Protein AF-A0A1E3H7G6-F1 (afdb_monomer_lite)

Foldseek 3Di:
DVVQLVVLVVQLVVLVVQLVVLVVVPPVSPVSNVVSVVSNVVSVVSNVVVVVVVVVVVVVVVVVVVVVVVVVVVVVVVVVVVVVVVVVVVVVVVVVVVVVVVVVVVVVVVVVVVVVVVVVVVVVVVVVVVVVVVVVVVVVVVVVVVVVVVVVVVVVVVVVVVVVD

InterPro domains:
  IPR000727 Target SNARE coiled-coil homology domain [PS50192] (61-123)
  IPR004089 Methyl-accepting chemotaxis protein (MCP) signalling domain [PF00015] (2-129)
  IPR004089 Methyl-accepting chemotaxis protein (MCP) signalling domain [PS50111] (1-145)
  IPR004089 Methyl-accepting chemotaxis protein (MCP) signalling domain [SM00283] (1-159)
  IPR004090 Chemotaxis methyl-accepting receptor [PR00260] (3-30)
  IPR004090 Chemotaxis methyl-accepting receptor [PR00260] (32-61)
  IPR004090 Chemotaxis methyl-accepting receptor [PR00260] (80-109)

pLDDT: mean 95.16, std 5.33, range [56.84, 98.62]

Organism: NCBI:txid1439726

Secondary structure (DSSP, 8-state):
-HHHHHHHHHHHHHHHHHHHHHHHTGGGGHHHHHHHHHHHHHHHHHHHHHHHHHHHHHHHHHHHHHHHHHHHHHHHHHHHHHHHHHHHHHHHHHHHHHHHHHHHHHHHHHHHHHHHHHHHHHHHHHHHHHHHHHHHHHHHHHHHHHHHHHHHHHHHHHHHHHHT-

Structure (mmCIF, N/CA/C/O backbone):
data_AF-A0A1E3H7G6-F1
#
_entry.id   AF-A0A1E3H7G6-F1
#
loop_
_atom_site.group_PDB
_atom_site.id
_atom_site.type_symbol
_atom_site.label_atom_id
_atom_site.label_alt_id
_atom_site.label_comp_id
_atom_site.label_asym_id
_atom_site.label_entity_id
_atom_site.label_seq_id
_atom_site.pdbx_PDB_ins_code
_atom_site.Cartn_x
_atom_site.Cartn_y
_atom_site.Cartn_z
_atom_site.occupancy
_atom_site.B_iso_or_equiv
_atom_site.auth_seq_id
_atom_site.auth_comp_id
_atom_site.auth_asym_id
_atom_site.auth_atom_id
_atom_site.pdbx_PDB_model_num
ATOM 1 N N . MET A 1 1 ? 33.567 1.217 -42.437 1.00 74.31 1 MET A N 1
ATOM 2 C CA . MET A 1 1 ? 33.658 2.360 -43.374 1.00 74.31 1 MET A CA 1
ATOM 3 C C . MET A 1 1 ? 35.079 2.678 -43.824 1.00 74.31 1 MET A C 1
ATOM 5 O O . MET A 1 1 ? 35.197 3.268 -44.891 1.00 74.31 1 MET A O 1
ATOM 9 N N . SER A 1 2 ? 36.137 2.253 -43.106 1.00 80.75 2 SER A N 1
ATOM 10 C CA . SER A 1 2 ? 37.520 2.507 -43.558 1.00 80.75 2 SER A CA 1
ATOM 11 C C . SER A 1 2 ? 37.794 1.925 -44.946 1.00 80.75 2 SER A C 1
ATOM 13 O O . SER A 1 2 ? 38.341 2.634 -45.770 1.00 80.75 2 SER A O 1
ATOM 15 N N . LEU A 1 3 ? 37.274 0.732 -45.265 1.00 89.44 3 LEU A N 1
ATOM 16 C CA . LEU A 1 3 ? 37.434 0.118 -46.589 1.00 89.44 3 LEU A CA 1
ATOM 17 C C . LEU A 1 3 ? 36.957 1.016 -47.749 1.00 89.44 3 LEU A C 1
ATOM 19 O O . LEU A 1 3 ? 37.641 1.130 -48.758 1.00 89.44 3 LEU A O 1
ATOM 23 N N . ILE A 1 4 ? 35.800 1.676 -47.619 1.00 89.69 4 ILE A N 1
ATOM 24 C CA . ILE A 1 4 ? 35.270 2.555 -48.679 1.00 89.69 4 ILE A CA 1
ATOM 25 C C . ILE A 1 4 ? 36.108 3.837 -48.772 1.00 89.69 4 ILE A C 1
ATOM 27 O O . ILE A 1 4 ? 36.429 4.282 -49.872 1.00 89.69 4 ILE A O 1
ATOM 31 N N . SER A 1 5 ? 36.523 4.395 -47.629 1.00 88.94 5 SER A N 1
ATOM 32 C CA . SER A 1 5 ? 37.424 5.552 -47.588 1.00 88.94 5 SER A CA 1
ATOM 33 C C . SER A 1 5 ? 38.810 5.234 -48.166 1.00 88.94 5 SER A C 1
ATOM 35 O O . SER A 1 5 ? 39.395 6.070 -48.850 1.00 88.94 5 SER A O 1
ATOM 37 N N . GLU A 1 6 ? 39.330 4.028 -47.927 1.00 91.00 6 GLU A N 1
ATOM 38 C CA . GLU A 1 6 ? 40.589 3.515 -48.476 1.00 91.00 6 GLU A CA 1
ATOM 39 C C . GLU A 1 6 ? 40.486 3.331 -49.994 1.00 91.00 6 GLU A C 1
ATOM 41 O O . GLU A 1 6 ? 41.360 3.798 -50.724 1.00 91.00 6 GLU A O 1
ATOM 46 N N . ILE A 1 7 ? 39.385 2.751 -50.488 1.00 92.81 7 ILE A N 1
ATOM 47 C CA . ILE A 1 7 ? 39.109 2.629 -51.928 1.00 92.81 7 ILE A CA 1
ATOM 48 C C . ILE A 1 7 ? 39.005 4.014 -52.578 1.00 92.81 7 ILE A C 1
ATOM 50 O O . ILE A 1 7 ? 39.588 4.233 -53.641 1.00 92.81 7 ILE A O 1
ATOM 54 N N . ALA A 1 8 ? 38.313 4.969 -51.952 1.00 92.62 8 ALA A N 1
ATOM 55 C CA . ALA A 1 8 ? 38.207 6.338 -52.452 1.00 92.62 8 ALA A CA 1
ATOM 56 C C . ALA A 1 8 ? 39.580 7.035 -52.494 1.00 92.62 8 ALA A C 1
ATOM 58 O O . ALA A 1 8 ? 39.932 7.644 -53.504 1.00 92.62 8 ALA A O 1
ATOM 59 N N . ALA A 1 9 ? 40.403 6.884 -51.452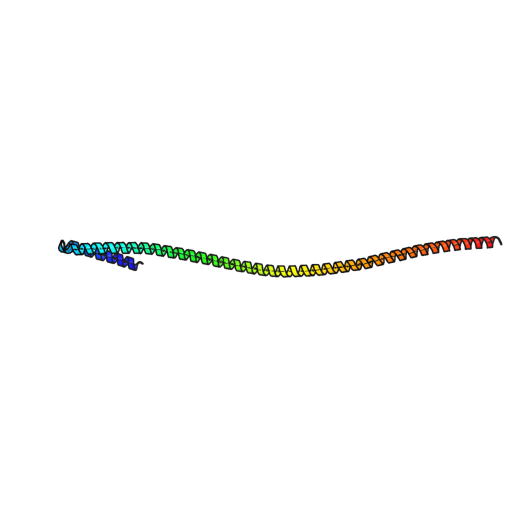 1.00 91.62 9 ALA A N 1
ATOM 60 C CA . ALA A 1 9 ? 41.762 7.422 -51.417 1.00 91.62 9 ALA A CA 1
ATOM 61 C C . ALA A 1 9 ? 42.664 6.798 -52.497 1.00 91.62 9 ALA A C 1
ATOM 63 O O . ALA A 1 9 ? 43.376 7.518 -53.202 1.00 91.62 9 ALA A O 1
ATOM 64 N N . GLN A 1 10 ? 42.596 5.477 -52.678 1.00 95.19 10 GLN A N 1
ATOM 65 C CA . GLN A 1 10 ? 43.347 4.759 -53.707 1.00 95.19 10 GLN A CA 1
ATOM 66 C C . GLN A 1 10 ? 42.896 5.158 -55.119 1.00 95.19 10 GLN A C 1
ATOM 68 O O . GLN A 1 10 ? 43.733 5.386 -55.992 1.00 95.19 10 GLN A O 1
ATOM 73 N N . THR A 1 11 ? 41.588 5.316 -55.333 1.00 94.19 11 THR A N 1
ATOM 74 C CA . THR A 1 11 ? 41.003 5.764 -56.608 1.00 94.19 11 THR A CA 1
ATOM 75 C C . THR A 1 11 ? 41.417 7.200 -56.933 1.00 94.19 11 THR A C 1
ATOM 77 O O . THR A 1 11 ? 41.789 7.493 -58.067 1.00 94.19 11 THR A O 1
ATOM 80 N N . ASN A 1 12 ? 41.447 8.085 -55.933 1.00 91.50 12 ASN A N 1
ATOM 81 C CA . ASN A 1 12 ? 41.942 9.455 -56.072 1.00 91.50 12 ASN A CA 1
ATOM 82 C C . ASN A 1 12 ? 43.438 9.493 -56.445 1.00 91.50 12 ASN A C 1
ATOM 84 O O . ASN A 1 12 ? 43.847 10.293 -57.287 1.00 91.50 12 ASN A O 1
ATOM 88 N N . LEU A 1 13 ? 44.252 8.605 -55.865 1.00 93.62 13 LEU A N 1
ATOM 89 C CA . LEU A 1 13 ? 45.681 8.482 -56.175 1.00 93.62 13 LEU A CA 1
ATOM 90 C C . LEU A 1 13 ? 45.902 7.931 -57.598 1.00 93.62 13 LEU A C 1
ATOM 92 O O . LEU A 1 13 ? 46.699 8.477 -58.360 1.00 93.62 13 LEU A O 1
ATOM 96 N N . LEU A 1 14 ? 45.135 6.914 -58.003 1.00 93.69 14 LEU A N 1
ATOM 97 C CA . LEU A 1 14 ? 45.124 6.389 -59.375 1.00 93.69 14 LEU A CA 1
ATOM 98 C C . LEU A 1 14 ? 44.735 7.468 -60.399 1.00 93.69 14 LEU A C 1
ATOM 100 O O . LEU A 1 14 ? 45.408 7.623 -61.418 1.00 93.69 14 LEU A O 1
ATOM 104 N N . ALA A 1 15 ? 43.697 8.253 -60.107 1.00 93.69 15 ALA A N 1
ATOM 105 C CA . ALA A 1 15 ? 43.244 9.356 -60.951 1.00 93.69 15 ALA A CA 1
ATOM 106 C C . ALA A 1 15 ? 44.276 10.492 -61.049 1.00 93.69 15 ALA A C 1
ATOM 108 O O . ALA A 1 15 ? 44.463 11.087 -62.113 1.00 93.69 15 ALA A O 1
ATOM 109 N N . LEU A 1 16 ? 45.000 10.771 -59.963 1.00 90.81 16 LEU A N 1
ATOM 110 C CA . LEU A 1 16 ? 46.106 11.726 -59.969 1.00 90.81 16 LEU A CA 1
ATOM 111 C C . LEU A 1 16 ? 47.243 11.260 -60.890 1.00 90.81 16 LEU A C 1
ATOM 113 O O . LEU A 1 16 ? 47.694 12.039 -61.728 1.00 90.81 16 LEU A O 1
ATOM 117 N N . ASN A 1 17 ? 47.653 9.993 -60.789 1.00 92.06 17 ASN A N 1
ATOM 118 C CA . ASN A 1 17 ? 48.671 9.415 -61.672 1.00 92.06 17 ASN A CA 1
ATOM 119 C C . ASN A 1 17 ? 48.236 9.464 -63.146 1.00 92.06 17 ASN A C 1
ATOM 121 O O . ASN A 1 17 ? 49.028 9.836 -64.010 1.00 92.06 17 ASN A O 1
ATOM 125 N N . ALA A 1 18 ? 46.963 9.174 -63.433 1.00 91.75 18 ALA A N 1
ATOM 126 C CA . ALA A 1 18 ? 46.404 9.291 -64.780 1.00 91.75 18 ALA A CA 1
ATOM 127 C C . ALA A 1 18 ? 46.395 10.743 -65.296 1.00 91.75 18 ALA A C 1
ATOM 129 O O . ALA A 1 18 ? 46.660 10.978 -66.472 1.00 91.75 18 ALA A O 1
ATOM 130 N N . THR A 1 19 ? 46.149 11.725 -64.422 1.00 90.19 19 THR A N 1
ATOM 131 C CA . THR A 1 19 ? 46.206 13.158 -64.768 1.00 90.19 19 THR A CA 1
ATOM 132 C C . THR A 1 19 ? 47.632 13.589 -65.133 1.00 90.19 19 THR A C 1
ATOM 134 O O . THR A 1 19 ? 47.823 14.336 -66.092 1.00 90.19 19 THR A O 1
ATOM 137 N N . ILE A 1 20 ? 48.638 13.098 -64.398 1.00 88.94 20 ILE A N 1
ATOM 138 C CA . ILE A 1 20 ? 50.061 13.364 -64.670 1.00 88.94 20 ILE A CA 1
ATOM 139 C C . ILE A 1 20 ? 50.458 12.794 -66.036 1.00 88.94 20 ILE A C 1
ATOM 141 O O . ILE A 1 20 ? 51.051 13.502 -66.851 1.00 88.94 20 ILE A O 1
ATOM 145 N N . GLU A 1 21 ? 50.088 11.544 -66.320 1.00 91.44 21 GLU A N 1
ATOM 146 C CA . GLU A 1 21 ? 50.457 10.904 -67.586 1.00 91.44 21 GLU A CA 1
ATOM 147 C C . GLU A 1 21 ? 49.707 11.520 -68.781 1.00 91.44 21 GLU A C 1
ATOM 149 O O . GLU A 1 21 ? 50.281 11.694 -69.857 1.00 91.44 21 GLU A O 1
ATOM 154 N N . ALA A 1 22 ? 48.459 11.960 -68.580 1.00 90.44 22 ALA A N 1
ATOM 155 C CA . ALA A 1 22 ? 47.700 12.703 -69.584 1.00 90.44 22 ALA A CA 1
ATOM 156 C C . ALA A 1 22 ? 48.340 14.064 -69.918 1.00 90.44 22 ALA A C 1
ATOM 158 O O . ALA A 1 22 ? 48.400 14.438 -71.089 1.00 90.44 22 ALA A O 1
ATOM 159 N N . ALA A 1 23 ? 48.874 14.781 -68.920 1.00 88.50 23 ALA A N 1
ATOM 160 C CA . ALA A 1 23 ? 49.620 16.022 -69.143 1.00 88.50 23 ALA A CA 1
ATOM 161 C C . ALA A 1 23 ? 50.927 15.777 -69.918 1.00 88.50 23 ALA A C 1
ATOM 163 O O . ALA A 1 23 ? 51.310 16.577 -70.772 1.00 88.50 23 ALA A O 1
ATOM 164 N N . ARG A 1 24 ? 51.585 14.640 -69.668 1.00 90.00 24 ARG A N 1
ATOM 165 C CA . ARG A 1 24 ? 52.817 14.228 -70.354 1.00 90.00 24 ARG A CA 1
ATOM 166 C C . ARG A 1 24 ? 52.598 13.891 -71.833 1.00 90.00 24 ARG A C 1
ATOM 168 O O . ARG A 1 24 ? 53.486 14.129 -72.646 1.00 90.00 24 ARG A O 1
ATOM 175 N N . ALA A 1 25 ? 51.417 13.382 -72.186 1.00 88.69 25 ALA A N 1
ATOM 176 C CA . ALA A 1 25 ? 51.021 13.076 -73.563 1.00 88.69 25 ALA A CA 1
ATOM 177 C C . ALA A 1 25 ? 50.628 14.315 -74.403 1.00 88.69 25 ALA A C 1
ATOM 179 O O . ALA A 1 25 ? 50.371 14.190 -75.604 1.00 88.69 25 ALA A O 1
ATOM 180 N N . GLY A 1 26 ? 50.578 15.512 -73.803 1.00 84.94 26 GLY A N 1
ATOM 181 C CA . GLY A 1 26 ? 50.269 16.764 -74.498 1.00 84.94 26 GLY A CA 1
ATOM 182 C C . GLY A 1 26 ? 48.864 16.780 -75.114 1.00 84.94 26 GLY A C 1
ATOM 183 O O . GLY A 1 26 ? 47.885 16.387 -74.482 1.00 84.94 26 GLY A O 1
ATOM 184 N N . GLU A 1 27 ? 48.746 17.231 -76.367 1.00 83.69 27 GLU A N 1
ATOM 185 C CA . GLU A 1 27 ? 47.456 17.358 -77.071 1.00 83.69 27 GLU A CA 1
ATOM 186 C C . GLU A 1 27 ? 46.707 16.022 -77.233 1.00 83.69 27 GLU A C 1
ATOM 188 O O . GLU A 1 27 ? 45.477 16.000 -77.189 1.00 83.69 27 GLU A O 1
ATOM 193 N N . LEU A 1 28 ? 47.428 14.898 -77.340 1.00 82.44 28 LEU A N 1
ATOM 194 C CA . LEU A 1 28 ? 46.834 13.559 -77.461 1.00 82.44 28 LEU A CA 1
ATOM 195 C C . LEU A 1 28 ? 46.194 13.070 -76.145 1.00 82.44 28 LEU A C 1
ATOM 197 O O . LEU A 1 28 ? 45.351 12.176 -76.168 1.00 82.44 28 LEU A O 1
ATOM 201 N N . GLY A 1 29 ? 46.566 13.659 -75.001 1.00 86.44 29 GLY A N 1
ATOM 202 C CA . GLY A 1 29 ? 46.104 13.267 -73.665 1.00 86.44 29 GLY A CA 1
ATOM 203 C C . GLY A 1 29 ? 44.869 14.014 -73.152 1.00 86.44 29 GLY A C 1
ATOM 204 O O . GLY A 1 29 ? 44.353 13.664 -72.091 1.00 86.44 29 GLY A O 1
ATOM 205 N N . LYS A 1 30 ? 44.353 15.018 -73.878 1.00 85.19 30 LYS A N 1
ATOM 206 C CA . LYS A 1 30 ? 43.268 15.899 -73.395 1.00 85.19 30 LYS A CA 1
ATOM 207 C C . LYS A 1 30 ? 42.003 15.152 -72.962 1.00 85.19 30 LYS A C 1
ATOM 209 O O . LYS A 1 30 ? 41.447 15.464 -71.914 1.00 85.19 30 LYS A O 1
ATOM 214 N N . GLY A 1 31 ? 41.569 14.146 -73.725 1.00 87.44 31 GLY A N 1
ATOM 215 C CA . GLY A 1 31 ? 40.398 13.332 -73.367 1.00 87.44 31 GLY A CA 1
ATOM 216 C C . GLY A 1 31 ? 40.614 12.507 -72.094 1.00 87.44 31 GLY A C 1
ATOM 217 O O . GLY A 1 31 ? 39.739 12.452 -71.233 1.00 87.44 31 GLY A O 1
ATOM 218 N N . PHE A 1 32 ? 41.811 11.936 -71.928 1.00 89.31 32 PHE A N 1
ATOM 219 C CA . PHE A 1 32 ? 42.196 11.205 -70.717 1.00 89.31 32 PHE A CA 1
ATOM 220 C C . PHE A 1 32 ? 42.307 12.120 -69.493 1.00 89.31 32 PHE A C 1
ATOM 222 O O . PHE A 1 32 ? 41.914 11.717 -68.401 1.00 89.31 32 PHE A O 1
ATOM 229 N N . ALA A 1 33 ? 42.775 13.360 -69.667 1.00 89.75 33 ALA A N 1
ATOM 230 C CA . ALA A 1 33 ? 42.858 14.342 -68.587 1.00 89.75 33 ALA A CA 1
ATOM 231 C C . ALA A 1 33 ? 41.473 14.701 -68.019 1.00 89.75 33 ALA A C 1
ATOM 233 O O . ALA A 1 33 ? 41.323 14.812 -66.802 1.00 89.75 33 ALA A O 1
ATOM 234 N N . VAL A 1 34 ? 40.451 14.832 -68.877 1.00 91.69 34 VAL A N 1
ATOM 235 C CA . VAL A 1 34 ? 39.066 15.096 -68.443 1.00 91.69 34 VAL A CA 1
ATOM 236 C C . VAL A 1 34 ? 38.522 13.926 -67.625 1.00 91.69 34 VAL A C 1
ATOM 238 O O . VAL A 1 34 ? 38.016 14.132 -66.525 1.00 91.69 34 VAL A O 1
ATOM 241 N N . VAL A 1 35 ? 38.688 12.693 -68.114 1.00 93.56 35 VAL A N 1
ATOM 242 C CA . VAL A 1 35 ? 38.229 11.492 -67.397 1.00 93.56 35 VAL A CA 1
ATOM 243 C C . VAL A 1 35 ? 38.959 11.332 -66.062 1.00 93.56 35 VAL A C 1
ATOM 245 O O . VAL A 1 35 ? 38.326 11.062 -65.046 1.00 93.56 35 VAL A O 1
ATOM 248 N N . ALA A 1 36 ? 40.276 11.545 -66.027 1.00 93.19 36 ALA A N 1
ATOM 249 C CA . ALA A 1 36 ? 41.055 11.472 -64.795 1.00 93.19 36 ALA A CA 1
ATOM 250 C C . ALA A 1 36 ? 40.614 12.531 -63.767 1.00 93.19 36 ALA A C 1
ATOM 252 O O . ALA A 1 36 ? 40.490 12.221 -62.583 1.00 93.19 36 ALA A O 1
ATOM 253 N N . SER A 1 37 ? 40.305 13.754 -64.211 1.00 92.44 37 SER A N 1
ATOM 254 C CA . SER A 1 37 ? 39.749 14.799 -63.344 1.00 92.44 37 SER A CA 1
ATOM 255 C C . SER A 1 37 ? 38.375 14.418 -62.782 1.00 92.44 37 SER A C 1
ATOM 257 O O . SER A 1 37 ? 38.121 14.643 -61.599 1.00 92.44 37 SER A O 1
ATOM 259 N N . GLU A 1 38 ? 37.507 13.820 -63.598 1.00 94.69 38 GLU A N 1
ATOM 260 C CA . GLU A 1 38 ? 36.173 13.385 -63.172 1.00 94.69 38 GLU A CA 1
ATOM 261 C C . GLU A 1 38 ? 36.258 12.247 -62.144 1.00 94.69 38 GLU A C 1
ATOM 263 O O . GLU A 1 38 ? 35.650 12.320 -61.078 1.00 94.69 38 GLU A O 1
ATOM 268 N N . VAL A 1 39 ? 37.103 11.236 -62.387 1.00 95.56 39 VAL A N 1
ATOM 269 C CA . VAL A 1 39 ? 37.337 10.138 -61.428 1.00 95.56 39 VAL A CA 1
ATOM 270 C C . VAL A 1 39 ? 37.894 10.674 -60.108 1.00 95.56 39 VAL A C 1
ATOM 272 O O . VAL A 1 39 ? 37.468 10.243 -59.035 1.00 95.56 39 VAL A O 1
ATOM 275 N N . LYS A 1 40 ? 38.810 11.647 -60.163 1.00 92.44 40 LYS A N 1
ATOM 276 C CA . LYS A 1 40 ? 39.349 12.316 -58.973 1.00 92.44 40 LYS A CA 1
ATOM 277 C C . LYS A 1 40 ? 38.249 13.035 -58.182 1.00 92.44 40 LYS A C 1
ATOM 279 O O . LYS A 1 40 ? 38.210 12.941 -56.956 1.00 92.44 40 LYS A O 1
ATOM 284 N N . HIS A 1 41 ? 37.346 13.727 -58.877 1.00 94.38 41 HIS A N 1
ATOM 285 C CA . HIS A 1 41 ? 36.215 14.418 -58.262 1.00 94.38 41 HIS A CA 1
ATOM 286 C C . HIS A 1 41 ? 35.246 13.441 -57.582 1.00 94.38 41 HIS A C 1
ATOM 288 O O . HIS A 1 41 ? 34.937 13.614 -56.402 1.00 94.38 41 HIS A O 1
ATOM 294 N N . LEU A 1 42 ? 34.845 12.372 -58.279 1.00 95.06 42 LEU A N 1
ATOM 295 C CA . LEU A 1 42 ? 33.970 11.327 -57.737 1.00 95.06 42 LEU A CA 1
ATOM 296 C C . LEU A 1 42 ? 34.597 10.624 -56.527 1.00 95.06 42 LEU A C 1
ATOM 298 O O . LEU A 1 42 ? 33.908 10.352 -55.543 1.00 95.06 42 LEU A O 1
ATOM 302 N N . ALA A 1 43 ? 35.905 10.359 -56.561 1.00 94.12 43 ALA A N 1
ATOM 303 C CA . ALA A 1 43 ? 36.622 9.763 -55.439 1.00 94.12 43 ALA A CA 1
ATOM 304 C C . ALA A 1 43 ? 36.605 10.678 -54.200 1.00 94.12 43 ALA A C 1
ATOM 306 O O . ALA A 1 43 ? 36.319 10.216 -53.095 1.00 94.12 43 ALA A O 1
ATOM 307 N N . ALA A 1 44 ? 36.828 11.985 -54.378 1.00 92.69 44 ALA A N 1
ATOM 308 C CA . ALA A 1 44 ? 36.735 12.961 -53.291 1.00 92.69 44 ALA A CA 1
ATOM 309 C C . ALA A 1 44 ? 35.303 13.091 -52.736 1.00 92.69 44 ALA A C 1
ATOM 311 O O . ALA A 1 44 ? 35.115 13.125 -51.518 1.00 92.69 44 ALA A O 1
ATOM 312 N N . GLN A 1 45 ? 34.285 13.105 -53.605 1.00 95.75 45 GLN A N 1
ATOM 313 C CA . GLN A 1 45 ? 32.879 13.095 -53.186 1.00 95.75 45 GLN A CA 1
ATOM 314 C C . GLN A 1 45 ? 32.519 11.819 -52.416 1.00 95.75 45 GLN A C 1
ATOM 316 O O . GLN A 1 45 ? 31.847 11.896 -51.391 1.00 95.75 45 GLN A O 1
ATOM 321 N N . THR A 1 46 ? 33.008 10.659 -52.862 1.00 94.25 46 THR A N 1
ATOM 322 C CA . THR A 1 46 ? 32.781 9.369 -52.193 1.00 94.25 46 THR A CA 1
ATOM 323 C C . THR A 1 46 ? 33.404 9.349 -50.799 1.00 94.25 46 THR A C 1
ATOM 325 O O . THR A 1 46 ? 32.760 8.901 -49.849 1.00 94.25 46 THR A O 1
ATOM 328 N N . ALA A 1 47 ? 34.629 9.868 -50.650 1.00 92.06 47 ALA A N 1
ATOM 329 C CA . ALA A 1 47 ? 35.287 9.983 -49.350 1.00 92.06 47 ALA A CA 1
ATOM 330 C C . ALA A 1 47 ? 34.474 10.869 -48.392 1.00 92.06 47 ALA A C 1
ATOM 332 O O . ALA A 1 47 ? 34.163 10.440 -47.282 1.00 92.06 47 ALA A O 1
ATOM 333 N N . LYS A 1 48 ? 34.043 12.049 -48.858 1.00 93.75 48 LYS A N 1
ATOM 334 C CA . LYS A 1 48 ? 33.221 12.974 -48.068 1.00 93.75 48 LYS A CA 1
ATOM 335 C C . LYS A 1 48 ? 31.880 12.359 -47.657 1.00 93.75 48 LYS A C 1
ATOM 337 O O . LYS A 1 48 ? 31.520 12.398 -46.486 1.00 93.75 48 LYS A O 1
ATOM 342 N N . ALA A 1 49 ? 31.158 11.748 -48.596 1.00 94.44 49 ALA A N 1
ATOM 343 C CA . ALA A 1 49 ? 29.890 11.086 -48.299 1.00 94.44 49 ALA A CA 1
ATOM 344 C C . ALA A 1 49 ? 30.077 9.939 -47.289 1.00 94.44 49 ALA A C 1
ATOM 346 O O . ALA A 1 49 ? 29.258 9.756 -46.395 1.00 94.44 49 ALA A O 1
ATOM 347 N N . THR A 1 50 ? 31.178 9.187 -47.386 1.00 94.50 50 THR A N 1
ATOM 348 C CA . THR A 1 50 ? 31.492 8.114 -46.429 1.00 94.50 50 THR A CA 1
ATOM 349 C C . THR A 1 50 ? 31.743 8.661 -45.023 1.00 94.50 50 THR A C 1
ATOM 351 O O . THR A 1 50 ? 31.301 8.049 -44.053 1.00 94.50 50 THR A O 1
ATOM 354 N N . GLU A 1 51 ? 32.413 9.809 -44.899 1.00 93.25 51 GLU A N 1
ATOM 355 C CA . GLU A 1 51 ? 32.636 10.492 -43.619 1.00 93.25 51 GLU A CA 1
ATOM 356 C C . GLU A 1 51 ? 31.321 10.994 -43.000 1.00 93.25 51 GLU A C 1
ATOM 358 O O . GLU A 1 51 ? 31.061 10.753 -41.821 1.00 93.25 51 GLU A O 1
ATOM 363 N N . GLU A 1 52 ? 30.446 11.606 -43.801 1.00 95.50 52 GLU A N 1
ATOM 364 C CA . GLU A 1 52 ? 29.119 12.054 -43.355 1.00 95.50 52 GLU A CA 1
ATOM 365 C C . GLU A 1 52 ? 28.252 10.876 -42.873 1.00 95.50 52 GLU A C 1
ATOM 367 O O . GLU A 1 52 ? 27.642 10.945 -41.803 1.00 95.50 52 GLU A O 1
ATOM 372 N N . ILE A 1 53 ? 28.243 9.751 -43.604 1.00 95.69 53 ILE A N 1
ATOM 373 C CA . ILE A 1 53 ? 27.523 8.540 -43.177 1.00 95.69 53 ILE A CA 1
ATOM 374 C C . ILE A 1 53 ? 28.159 7.962 -41.901 1.00 95.69 53 ILE A C 1
ATOM 376 O O . ILE A 1 53 ? 27.429 7.501 -41.023 1.00 95.69 53 ILE A O 1
ATOM 380 N N . ALA A 1 54 ? 29.488 8.007 -41.748 1.00 94.75 54 ALA A N 1
ATOM 381 C CA . ALA A 1 54 ? 30.160 7.557 -40.525 1.00 94.75 54 ALA A CA 1
ATOM 382 C C . ALA A 1 54 ? 29.710 8.353 -39.303 1.00 94.75 54 ALA A C 1
ATOM 384 O O . ALA A 1 54 ? 29.362 7.760 -38.279 1.00 94.75 54 ALA A O 1
ATOM 385 N N . ALA A 1 55 ? 29.655 9.679 -39.432 1.00 95.25 55 ALA A N 1
ATOM 386 C CA . ALA A 1 55 ? 29.156 10.559 -38.385 1.00 95.25 55 ALA A CA 1
ATOM 387 C C . ALA A 1 55 ? 27.687 10.255 -38.048 1.00 95.25 55 ALA A C 1
ATOM 389 O O . ALA A 1 55 ? 27.334 10.139 -36.873 1.00 95.25 55 ALA A O 1
ATOM 390 N N . GLN A 1 56 ? 26.843 10.043 -39.062 1.00 97.00 56 GLN A N 1
ATOM 391 C CA . GLN A 1 56 ? 25.434 9.710 -38.856 1.00 97.00 56 GLN A CA 1
ATOM 392 C C . GLN A 1 56 ? 25.252 8.358 -38.154 1.00 97.00 56 GLN A C 1
ATOM 394 O O . GLN A 1 56 ? 24.435 8.236 -37.242 1.00 97.00 56 GLN A O 1
ATOM 399 N N . VAL A 1 57 ? 26.022 7.339 -38.544 1.00 96.31 57 VAL A N 1
ATOM 400 C CA . VAL A 1 57 ? 25.985 6.019 -37.900 1.00 96.31 57 VAL A CA 1
ATOM 401 C C . VAL A 1 57 ? 26.455 6.111 -36.452 1.00 96.31 57 VAL A C 1
ATOM 403 O O . VAL A 1 57 ? 25.801 5.540 -35.583 1.00 96.31 57 VAL A O 1
ATOM 406 N N . ALA A 1 58 ? 27.521 6.864 -36.170 1.00 96.56 58 ALA A N 1
ATOM 407 C CA . ALA A 1 58 ? 27.984 7.086 -34.802 1.00 96.56 58 ALA A CA 1
ATOM 408 C C . ALA A 1 58 ? 26.910 7.777 -33.943 1.00 96.56 58 ALA A C 1
ATOM 410 O O . ALA A 1 58 ? 26.654 7.355 -32.817 1.00 96.56 58 ALA A O 1
ATOM 411 N N . ALA A 1 59 ? 26.218 8.783 -34.486 1.00 97.56 59 ALA A N 1
ATOM 412 C CA . ALA A 1 59 ? 25.118 9.451 -33.793 1.00 97.56 59 ALA A CA 1
ATOM 413 C C . ALA A 1 59 ? 23.950 8.494 -33.490 1.00 97.56 59 ALA A C 1
ATOM 415 O O . ALA A 1 59 ? 23.437 8.481 -32.371 1.00 97.56 59 ALA A O 1
ATOM 416 N N . VAL A 1 60 ? 23.560 7.653 -34.454 1.00 97.50 60 VAL A N 1
ATOM 417 C CA . VAL A 1 60 ? 22.508 6.637 -34.261 1.00 97.50 60 VAL A CA 1
ATOM 418 C C . VAL A 1 60 ? 22.924 5.591 -33.225 1.00 97.50 60 VAL A C 1
ATOM 420 O O . VAL A 1 60 ? 22.112 5.210 -32.381 1.00 97.50 60 VAL A O 1
ATOM 423 N N . GLN A 1 61 ? 24.178 5.136 -33.256 1.00 97.81 61 GLN A N 1
ATOM 424 C CA . GLN A 1 61 ? 24.711 4.180 -32.282 1.00 97.81 61 GLN A CA 1
ATOM 425 C C . GLN A 1 61 ? 24.705 4.760 -30.865 1.00 97.81 61 GLN A C 1
ATOM 427 O O . GLN A 1 61 ? 24.235 4.090 -29.946 1.00 97.81 61 GLN A O 1
ATOM 432 N N . ASN A 1 62 ? 25.134 6.013 -30.699 1.00 98.12 62 ASN A N 1
ATOM 433 C CA . ASN A 1 62 ? 25.085 6.704 -29.411 1.00 98.12 62 ASN A CA 1
ATOM 434 C C . ASN A 1 62 ? 23.644 6.834 -28.906 1.00 98.12 62 ASN A C 1
ATOM 436 O O . ASN A 1 62 ? 23.351 6.407 -27.793 1.00 98.12 62 ASN A O 1
ATOM 440 N N . GLY A 1 63 ? 22.717 7.300 -29.750 1.00 98.25 63 GLY A N 1
ATOM 441 C CA . GLY A 1 63 ? 21.304 7.395 -29.372 1.00 98.25 63 GLY A CA 1
ATOM 442 C C . GLY A 1 63 ? 20.692 6.039 -29.001 1.00 98.25 63 GLY A C 1
ATOM 443 O O . GLY A 1 63 ? 19.904 5.944 -28.065 1.00 98.25 63 GLY A O 1
ATOM 444 N N . THR A 1 64 ? 21.097 4.963 -29.680 1.00 98.25 64 THR A N 1
ATOM 445 C CA . THR A 1 64 ? 20.663 3.598 -29.339 1.00 98.25 64 THR A CA 1
ATOM 446 C C . THR A 1 64 ? 21.209 3.159 -27.977 1.00 98.25 64 THR A C 1
ATOM 448 O O . THR A 1 64 ? 20.482 2.544 -27.198 1.00 98.25 64 THR A O 1
ATOM 451 N N . SER A 1 65 ? 22.463 3.498 -27.664 1.00 98.25 65 SER A N 1
ATOM 452 C CA . SER A 1 65 ? 23.072 3.232 -26.356 1.00 98.25 65 SER A CA 1
ATOM 453 C C . SER A 1 65 ? 22.357 3.986 -25.230 1.00 98.25 65 SER A C 1
ATOM 455 O O . SER A 1 65 ? 22.072 3.403 -24.183 1.00 98.25 65 SER A O 1
ATOM 457 N N . ASP A 1 66 ? 22.007 5.253 -25.454 1.00 98.31 66 ASP A N 1
ATOM 458 C CA . ASP A 1 66 ? 21.270 6.065 -24.481 1.00 98.31 66 ASP A CA 1
ATOM 459 C C . ASP A 1 66 ? 19.877 5.481 -24.207 1.00 98.31 66 ASP A C 1
ATOM 461 O O . ASP A 1 66 ? 19.461 5.354 -23.054 1.00 98.31 66 ASP A O 1
ATOM 465 N N . VAL A 1 67 ? 19.178 5.044 -25.260 1.00 98.44 67 VAL A N 1
ATOM 466 C CA . VAL A 1 67 ? 17.878 4.368 -25.143 1.00 98.44 67 VAL A CA 1
ATOM 467 C C . VAL A 1 67 ? 17.998 3.049 -24.376 1.00 98.44 67 VAL A C 1
ATOM 469 O O . VAL A 1 67 ? 17.171 2.773 -23.506 1.00 98.44 67 VAL A O 1
ATOM 472 N N . ALA A 1 68 ? 19.031 2.245 -24.644 1.00 98.50 68 ALA A N 1
ATOM 473 C CA . ALA A 1 68 ? 19.267 1.001 -23.913 1.00 98.50 68 ALA A CA 1
ATOM 474 C C . ALA A 1 68 ? 19.522 1.256 -22.415 1.00 98.50 68 ALA A C 1
ATOM 476 O O . ALA A 1 68 ? 18.970 0.555 -21.565 1.00 98.50 68 ALA A O 1
ATOM 477 N N . SER A 1 69 ? 20.292 2.298 -22.088 1.00 98.44 69 SER A N 1
ATOM 478 C CA . SER A 1 69 ? 20.525 2.730 -20.705 1.00 98.44 69 SER A CA 1
ATOM 479 C C . SER A 1 69 ? 19.225 3.171 -20.020 1.00 98.44 69 SER A C 1
ATOM 481 O O . SER A 1 69 ? 18.912 2.718 -18.917 1.00 98.44 69 SER A O 1
ATOM 483 N N . ALA A 1 70 ? 18.406 3.977 -20.705 1.00 98.50 70 ALA A N 1
ATOM 484 C CA . ALA A 1 70 ? 17.102 4.402 -20.201 1.00 98.50 70 ALA A CA 1
ATOM 485 C C . ALA A 1 70 ? 16.164 3.215 -19.922 1.00 98.50 70 ALA A C 1
ATOM 487 O O . ALA A 1 70 ? 15.534 3.167 -18.866 1.00 98.50 70 ALA A O 1
ATOM 488 N N . ILE A 1 71 ? 16.114 2.222 -20.817 1.00 98.38 71 ILE A N 1
ATOM 489 C CA . ILE A 1 71 ? 15.333 0.991 -20.609 1.00 98.38 71 ILE A CA 1
ATOM 490 C C . ILE A 1 71 ? 15.845 0.202 -19.398 1.00 98.38 71 ILE A C 1
ATOM 492 O O . ILE A 1 71 ? 15.039 -0.319 -18.623 1.00 98.38 71 ILE A O 1
ATOM 496 N N . SER A 1 72 ? 17.165 0.126 -19.200 1.00 98.44 72 SER A N 1
ATOM 497 C CA . SER A 1 72 ? 17.734 -0.544 -18.027 1.00 98.44 72 SER A CA 1
ATOM 498 C C . SER A 1 72 ? 17.307 0.140 -16.730 1.00 98.44 72 SER A C 1
ATOM 500 O O . SER A 1 72 ? 16.910 -0.548 -15.794 1.00 98.44 72 SER A O 1
ATOM 502 N N . MET A 1 73 ? 17.335 1.476 -16.676 1.00 98.50 73 MET A N 1
ATOM 503 C CA . MET A 1 73 ? 16.878 2.225 -15.500 1.00 98.50 73 MET A CA 1
ATOM 504 C C . MET A 1 73 ? 15.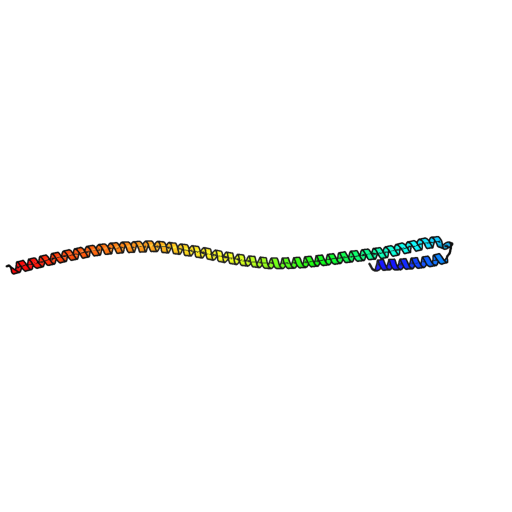387 2.002 -15.228 1.00 98.50 73 MET A C 1
ATOM 506 O O . MET A 1 73 ? 15.012 1.727 -14.092 1.00 98.50 73 MET A O 1
ATOM 510 N N . ILE A 1 74 ? 14.547 2.044 -16.270 1.00 98.38 74 ILE A N 1
ATOM 511 C CA . ILE A 1 74 ? 13.109 1.749 -16.154 1.00 98.38 74 ILE A CA 1
ATOM 512 C C . ILE A 1 74 ? 12.888 0.338 -15.595 1.00 98.38 74 ILE A C 1
ATOM 514 O O . ILE A 1 74 ? 12.042 0.146 -14.726 1.00 98.38 74 ILE A O 1
ATOM 518 N N . SER A 1 75 ? 13.664 -0.644 -16.059 1.00 98.50 75 SER A N 1
ATOM 519 C CA . SER A 1 75 ? 13.558 -2.031 -15.595 1.00 98.50 75 SER A CA 1
ATOM 520 C C . SER A 1 75 ? 13.902 -2.166 -14.111 1.00 98.50 75 SER A C 1
ATOM 522 O O . SER A 1 75 ? 13.189 -2.860 -13.389 1.00 98.50 75 SER A O 1
ATOM 524 N N . THR A 1 76 ? 14.936 -1.461 -13.639 1.00 98.50 76 THR A N 1
ATOM 525 C CA . THR A 1 76 ? 15.268 -1.394 -12.208 1.00 98.50 76 THR A CA 1
ATOM 526 C C . THR A 1 76 ? 14.120 -0.793 -11.405 1.00 98.50 76 THR A C 1
ATOM 528 O O . THR A 1 76 ? 13.661 -1.411 -10.452 1.00 98.50 76 THR A O 1
ATOM 531 N N . THR A 1 77 ? 13.577 0.351 -11.834 1.00 98.44 77 THR A N 1
ATOM 532 C CA . THR A 1 77 ? 12.447 0.994 -11.146 1.00 98.44 77 THR A CA 1
ATOM 533 C C . THR A 1 77 ? 11.208 0.097 -11.093 1.00 98.44 77 THR A C 1
ATOM 535 O O . THR A 1 77 ? 10.511 0.067 -10.084 1.00 98.44 77 THR A O 1
ATOM 538 N N . ILE A 1 78 ? 10.925 -0.669 -12.151 1.00 98.38 78 ILE A N 1
ATOM 539 C CA . ILE A 1 78 ? 9.838 -1.661 -12.143 1.00 98.38 78 ILE A CA 1
ATOM 540 C C . ILE A 1 78 ? 10.118 -2.774 -11.121 1.00 98.38 78 ILE A C 1
ATOM 542 O O . ILE A 1 78 ? 9.193 -3.229 -10.448 1.00 98.38 78 ILE A O 1
ATOM 546 N N . GLY A 1 79 ? 11.377 -3.199 -10.981 1.00 98.50 79 GLY A N 1
ATOM 547 C CA . GLY A 1 79 ? 11.811 -4.120 -9.929 1.00 98.50 79 GLY A CA 1
ATOM 548 C C . GLY A 1 79 ? 11.495 -3.587 -8.531 1.00 98.50 79 GLY A C 1
ATOM 549 O O . GLY A 1 79 ? 10.808 -4.264 -7.767 1.00 98.50 79 GLY A O 1
ATOM 550 N N . ASP A 1 80 ? 11.892 -2.346 -8.248 1.00 98.44 80 ASP A N 1
ATOM 551 C CA . ASP A 1 80 ? 11.640 -1.688 -6.960 1.00 98.44 80 ASP A CA 1
ATOM 552 C C . ASP A 1 80 ? 10.131 -1.570 -6.671 1.00 98.44 80 ASP A C 1
ATOM 554 O O . ASP A 1 80 ? 9.666 -1.847 -5.564 1.00 98.44 80 ASP A O 1
ATOM 558 N N . ILE A 1 81 ? 9.328 -1.219 -7.686 1.00 98.38 81 ILE A N 1
ATOM 559 C CA . ILE A 1 81 ? 7.861 -1.149 -7.569 1.00 98.38 81 ILE A CA 1
ATOM 560 C C . ILE A 1 81 ? 7.267 -2.512 -7.196 1.00 98.38 81 ILE A C 1
ATOM 562 O O . ILE A 1 81 ? 6.337 -2.567 -6.386 1.00 98.38 81 ILE A O 1
ATOM 566 N N . ASN A 1 82 ? 7.778 -3.609 -7.761 1.00 97.81 82 ASN A N 1
ATOM 567 C CA . ASN A 1 82 ? 7.301 -4.953 -7.433 1.00 97.81 82 ASN A CA 1
ATOM 568 C C . ASN A 1 82 ? 7.617 -5.332 -5.980 1.00 97.81 82 ASN A C 1
ATOM 570 O O . ASN A 1 82 ? 6.750 -5.874 -5.294 1.00 97.81 82 ASN A O 1
ATOM 574 N N . GLU A 1 83 ? 8.815 -5.011 -5.488 1.00 98.25 83 GLU A N 1
ATOM 575 C CA . GLU A 1 83 ? 9.206 -5.275 -4.097 1.00 98.25 83 GLU A CA 1
ATOM 576 C C . GLU A 1 83 ? 8.344 -4.481 -3.102 1.00 98.25 83 GLU A C 1
ATOM 578 O O . GLU A 1 83 ? 7.814 -5.034 -2.130 1.00 98.25 83 GLU A O 1
ATOM 583 N N . ILE A 1 84 ? 8.117 -3.196 -3.391 1.00 98.12 84 ILE A N 1
ATOM 584 C CA . ILE A 1 84 ? 7.234 -2.337 -2.595 1.00 98.12 84 ILE A CA 1
ATOM 585 C C . ILE A 1 84 ? 5.804 -2.886 -2.609 1.00 98.12 84 ILE A C 1
ATOM 587 O O . ILE A 1 84 ? 5.175 -2.999 -1.558 1.00 98.12 84 ILE A O 1
ATOM 591 N N . SER A 1 85 ? 5.291 -3.270 -3.779 1.00 98.25 85 SER A N 1
ATOM 592 C CA . SER A 1 85 ? 3.931 -3.806 -3.919 1.00 98.25 85 SER A CA 1
ATOM 593 C C . SER A 1 85 ? 3.751 -5.114 -3.147 1.00 98.25 85 SER A C 1
ATOM 595 O O . SER A 1 85 ? 2.728 -5.296 -2.489 1.00 98.25 85 SER A O 1
ATOM 597 N N . SER A 1 86 ? 4.757 -5.995 -3.162 1.00 98.31 86 SER A N 1
ATOM 598 C CA . SER A 1 86 ? 4.757 -7.215 -2.350 1.00 98.31 86 SER A CA 1
ATOM 599 C C . SER A 1 86 ? 4.733 -6.901 -0.854 1.00 98.31 86 SER A C 1
ATOM 601 O O . SER A 1 86 ? 4.008 -7.550 -0.106 1.00 98.31 86 SER A O 1
ATOM 603 N N . SER A 1 87 ? 5.491 -5.897 -0.412 1.00 98.38 87 SER A N 1
ATOM 604 C CA . SER A 1 87 ? 5.513 -5.481 0.996 1.00 98.38 87 SER A CA 1
ATOM 605 C C . SER A 1 87 ? 4.170 -4.888 1.436 1.00 98.38 87 SER A C 1
ATOM 607 O O . SER A 1 87 ? 3.685 -5.190 2.525 1.00 98.38 87 SER A O 1
ATOM 609 N N . ILE A 1 88 ? 3.534 -4.088 0.571 1.00 98.19 88 ILE A N 1
ATOM 610 C CA . ILE A 1 88 ? 2.188 -3.546 0.804 1.00 98.19 88 ILE A CA 1
ATOM 611 C C . ILE A 1 88 ? 1.163 -4.679 0.903 1.00 98.19 88 ILE A C 1
ATOM 613 O O . ILE A 1 88 ? 0.323 -4.647 1.797 1.00 98.19 88 ILE A O 1
ATOM 617 N N . ALA A 1 89 ? 1.232 -5.684 0.026 1.00 98.31 89 ALA A N 1
ATOM 618 C CA . ALA A 1 89 ? 0.320 -6.825 0.066 1.00 98.31 89 ALA A CA 1
ATOM 619 C C . ALA A 1 89 ? 0.397 -7.564 1.413 1.00 98.31 89 ALA A C 1
ATOM 621 O O . ALA A 1 89 ? -0.635 -7.760 2.054 1.00 98.31 89 ALA A O 1
ATOM 622 N N . SER A 1 90 ? 1.608 -7.864 1.893 1.00 98.19 90 SER A N 1
ATOM 623 C CA . SER A 1 90 ? 1.811 -8.482 3.210 1.00 98.19 90 SER A CA 1
ATOM 624 C C . SER A 1 90 ? 1.264 -7.618 4.353 1.00 98.19 90 SER A C 1
ATOM 626 O O . SER A 1 90 ? 0.586 -8.125 5.245 1.00 98.19 90 SER A O 1
ATOM 628 N N . ALA A 1 91 ? 1.501 -6.302 4.318 1.00 98.44 91 ALA A N 1
ATOM 629 C CA . ALA A 1 91 ? 0.978 -5.383 5.331 1.00 98.44 91 ALA A CA 1
ATOM 630 C C . ALA A 1 91 ? -0.562 -5.326 5.332 1.00 98.44 91 ALA A C 1
ATOM 632 O O . ALA A 1 91 ? -1.189 -5.251 6.389 1.00 98.44 91 ALA A O 1
ATOM 633 N N . VAL A 1 92 ? -1.189 -5.398 4.154 1.00 98.56 92 VAL A N 1
ATOM 634 C CA . VAL A 1 92 ? -2.652 -5.454 4.017 1.00 98.56 92 VAL A CA 1
ATOM 635 C C . VAL A 1 92 ? -3.213 -6.768 4.572 1.00 98.56 92 VAL A C 1
ATOM 637 O O . VAL A 1 92 ? -4.264 -6.754 5.215 1.00 98.56 92 VAL A O 1
ATOM 640 N N . GLU A 1 93 ? -2.531 -7.898 4.374 1.00 98.12 93 GLU A N 1
ATOM 641 C CA . GLU A 1 93 ? -2.921 -9.180 4.979 1.00 98.12 93 GLU A CA 1
ATOM 642 C C . GLU A 1 93 ? -2.879 -9.125 6.514 1.00 98.12 93 GLU A C 1
ATOM 644 O O . GLU A 1 93 ? -3.847 -9.522 7.169 1.00 98.12 93 GLU A O 1
ATOM 649 N N . GLU A 1 94 ? -1.816 -8.558 7.093 1.00 98.44 94 GLU A N 1
ATOM 650 C CA . GLU A 1 94 ? -1.694 -8.359 8.543 1.00 98.44 94 GLU A CA 1
ATOM 651 C C . GLU A 1 94 ? -2.792 -7.426 9.082 1.00 98.44 94 GLU A C 1
ATOM 653 O O . GLU A 1 94 ? -3.454 -7.733 10.077 1.00 98.44 94 GLU A O 1
ATOM 658 N N . GLN A 1 95 ? -3.069 -6.324 8.379 1.00 98.00 95 GLN A N 1
ATOM 659 C CA . GLN A 1 95 ? -4.135 -5.393 8.747 1.00 98.00 95 GLN A CA 1
ATOM 660 C C . GLN A 1 95 ? -5.523 -6.055 8.714 1.00 98.00 95 GLN A C 1
ATOM 662 O O . GLN A 1 95 ? -6.358 -5.791 9.587 1.00 98.00 95 GLN A O 1
ATOM 667 N N . ASN A 1 96 ? -5.785 -6.927 7.736 1.00 98.19 96 ASN A N 1
ATOM 668 C CA . ASN A 1 96 ? -7.036 -7.681 7.657 1.00 98.19 96 ASN A CA 1
ATOM 669 C C . ASN A 1 96 ? -7.183 -8.649 8.838 1.00 98.19 96 ASN A C 1
ATOM 671 O O . ASN A 1 96 ? -8.262 -8.725 9.434 1.00 98.19 96 ASN A O 1
ATOM 675 N N . ALA A 1 97 ? -6.105 -9.343 9.218 1.00 98.06 97 ALA A N 1
ATOM 676 C CA . ALA A 1 97 ? -6.101 -10.220 10.386 1.00 98.06 97 ALA A CA 1
ATOM 677 C C . ALA A 1 97 ? -6.395 -9.440 11.679 1.00 98.06 97 ALA A C 1
ATOM 679 O O . ALA A 1 97 ? -7.309 -9.810 12.423 1.00 98.06 97 ALA A O 1
ATOM 680 N N . ALA A 1 98 ? -5.706 -8.313 11.889 1.00 98.44 98 ALA A N 1
ATOM 681 C CA . ALA A 1 98 ? -5.905 -7.444 13.047 1.00 98.44 98 ALA A CA 1
ATOM 682 C C . ALA A 1 98 ? -7.330 -6.866 13.102 1.00 98.44 98 ALA A C 1
ATOM 684 O O . ALA A 1 98 ? -7.965 -6.849 14.156 1.00 98.44 98 ALA A O 1
ATOM 685 N N . THR A 1 99 ? -7.884 -6.451 11.960 1.00 98.19 99 THR A N 1
ATOM 686 C CA . THR A 1 99 ? -9.272 -5.965 11.877 1.00 98.19 99 THR A CA 1
ATOM 687 C C . THR A 1 99 ? -10.267 -7.069 12.245 1.00 98.19 99 THR A C 1
ATOM 689 O O . THR A 1 99 ? -11.241 -6.817 12.958 1.00 98.19 99 THR A O 1
ATOM 692 N N . GLY A 1 100 ? -10.003 -8.309 11.821 1.00 98.44 100 GLY A N 1
ATOM 693 C CA . GLY A 1 100 ? -10.792 -9.475 12.213 1.00 98.44 100 GLY A CA 1
ATOM 694 C C . GLY A 1 100 ? -10.733 -9.770 13.715 1.00 98.44 100 GLY A C 1
ATOM 695 O O . GLY A 1 100 ? -11.751 -10.126 14.306 1.00 98.44 100 GLY A O 1
ATOM 696 N N . GLU A 1 101 ? -9.573 -9.602 14.353 1.00 98.56 101 GLU A N 1
ATOM 697 C CA . GLU A 1 101 ? -9.431 -9.710 15.813 1.00 98.56 101 GLU A CA 1
ATOM 698 C C . GLU A 1 101 ? -10.187 -8.611 16.557 1.00 98.56 101 GLU A C 1
ATOM 700 O O . GLU A 1 101 ? -10.913 -8.904 17.506 1.00 98.56 101 GLU A O 1
ATOM 705 N N . ILE A 1 102 ? -10.088 -7.363 16.095 1.00 98.25 102 ILE A N 1
ATOM 706 C CA . ILE A 1 102 ? -10.832 -6.238 16.671 1.00 98.25 102 ILE A CA 1
ATOM 707 C C . ILE A 1 102 ? -12.337 -6.511 16.610 1.00 98.25 102 ILE A C 1
ATOM 709 O O . ILE A 1 102 ? -13.024 -6.348 17.616 1.00 98.25 102 ILE A O 1
ATOM 713 N N . ALA A 1 103 ? -12.851 -6.969 15.464 1.00 98.50 103 ALA A N 1
ATOM 714 C CA . ALA A 1 103 ? -14.269 -7.285 15.312 1.00 98.50 103 ALA A CA 1
ATOM 715 C C . ALA A 1 103 ? -14.731 -8.365 16.307 1.00 98.50 103 ALA A C 1
ATOM 717 O O . ALA A 1 103 ? -15.757 -8.187 16.964 1.00 98.50 103 ALA A O 1
ATOM 718 N N . ARG A 1 104 ? -13.942 -9.437 16.481 1.00 98.50 104 ARG A N 1
ATOM 719 C CA . ARG A 1 104 ? -14.227 -10.488 17.475 1.00 98.50 104 ARG A CA 1
ATOM 720 C C . ARG A 1 104 ? -14.242 -9.942 18.903 1.00 98.50 104 ARG A C 1
ATOM 722 O O . ARG A 1 104 ? -15.185 -10.210 19.642 1.00 98.50 104 ARG A O 1
ATOM 729 N N . ASN A 1 105 ? -13.248 -9.136 19.270 1.00 98.50 105 ASN A N 1
ATOM 730 C CA . ASN A 1 105 ? -13.157 -8.542 20.606 1.00 98.50 105 ASN A CA 1
ATOM 731 C C . ASN A 1 105 ? -14.329 -7.592 20.896 1.00 98.50 105 ASN A C 1
ATOM 733 O O . ASN A 1 105 ? -14.844 -7.559 22.013 1.00 98.50 105 ASN A O 1
ATOM 737 N N . VAL A 1 106 ? -14.777 -6.828 19.895 1.00 98.56 106 VAL A N 1
ATOM 738 C CA . VAL A 1 106 ? -15.947 -5.946 20.017 1.00 98.56 106 VAL A CA 1
ATOM 739 C C . VAL A 1 106 ? -17.228 -6.756 20.230 1.00 98.56 106 VAL A C 1
ATOM 741 O O . VAL A 1 106 ? -18.050 -6.383 21.069 1.00 98.56 106 VAL A O 1
ATOM 744 N N . GLU A 1 107 ? -17.399 -7.871 19.518 1.00 98.44 107 GLU A N 1
ATOM 745 C CA . GLU A 1 107 ? -18.557 -8.752 19.692 1.00 98.44 107 GLU A CA 1
ATOM 746 C C . GLU A 1 107 ? -18.571 -9.408 21.082 1.00 98.44 107 GLU A C 1
ATOM 748 O O . GLU A 1 107 ? -19.607 -9.424 21.753 1.00 98.44 107 GLU A O 1
ATOM 753 N N . GLU A 1 108 ? -17.418 -9.877 21.563 1.00 98.50 108 GLU A N 1
ATOM 754 C CA . GLU A 1 108 ? -17.273 -10.428 22.914 1.00 98.50 108 GLU A CA 1
ATOM 755 C C . GLU A 1 108 ? -17.570 -9.378 23.994 1.00 98.50 108 GLU A C 1
ATOM 757 O O . GLU A 1 108 ? -18.376 -9.626 24.894 1.00 98.50 108 GLU A O 1
ATOM 762 N N . ALA A 1 109 ? -17.007 -8.173 23.870 1.00 98.44 109 ALA A N 1
ATOM 763 C CA . ALA A 1 109 ? -17.268 -7.073 24.795 1.00 98.44 109 ALA A CA 1
ATOM 764 C C . ALA A 1 109 ? -18.750 -6.658 24.802 1.00 98.44 109 ALA A C 1
ATOM 766 O O . ALA A 1 109 ? -19.319 -6.379 25.863 1.00 98.44 109 ALA A O 1
ATOM 767 N N . SER A 1 110 ? -19.401 -6.648 23.634 1.00 98.62 110 SER A N 1
ATOM 768 C CA . SER A 1 110 ? -20.832 -6.360 23.509 1.00 98.62 110 SER A CA 1
ATOM 769 C C . SER A 1 110 ? -21.680 -7.413 24.229 1.00 98.62 110 SER A C 1
ATOM 771 O O . SER A 1 110 ? -22.549 -7.062 25.032 1.00 98.62 110 SER A O 1
ATOM 773 N N . ARG A 1 111 ? -21.375 -8.703 24.025 1.00 98.44 111 ARG A N 1
ATOM 774 C CA . ARG A 1 111 ? -22.032 -9.813 24.732 1.00 98.44 111 ARG A CA 1
ATOM 775 C C . ARG A 1 111 ? -21.831 -9.725 26.243 1.00 98.44 111 ARG A C 1
ATOM 777 O O . ARG A 1 111 ? -22.808 -9.831 26.981 1.00 98.44 111 ARG A O 1
ATOM 784 N N . GLY A 1 112 ? -20.605 -9.465 26.697 1.00 98.62 112 GLY A N 1
ATOM 785 C CA . GLY A 1 112 ? -20.308 -9.275 28.118 1.00 98.62 112 GLY A CA 1
ATOM 786 C C . GLY A 1 112 ? -21.076 -8.095 28.721 1.00 98.62 112 GLY A C 1
ATOM 787 O O . GLY A 1 112 ? -21.634 -8.203 29.810 1.00 98.62 112 GLY A O 1
ATOM 788 N N . THR A 1 113 ? -21.201 -6.986 27.986 1.00 98.44 113 THR A N 1
ATOM 789 C CA . THR A 1 113 ? -21.990 -5.822 28.426 1.00 98.44 113 THR A CA 1
ATOM 790 C C . THR A 1 113 ? -23.481 -6.160 28.559 1.00 98.44 113 THR A C 1
ATOM 792 O O . THR A 1 113 ? -24.123 -5.741 29.525 1.00 98.44 113 THR A O 1
ATOM 795 N N . ALA A 1 114 ? -24.038 -6.947 27.633 1.00 98.31 114 ALA A N 1
ATOM 796 C CA . ALA A 1 114 ? -25.427 -7.404 27.705 1.00 98.31 114 ALA A CA 1
ATOM 797 C C . ALA A 1 114 ? -2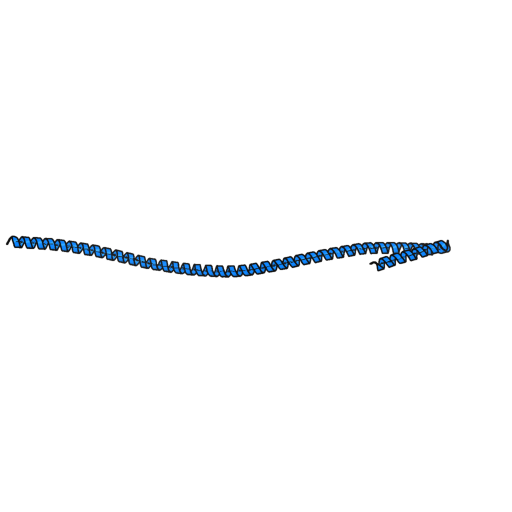5.672 -8.333 28.908 1.00 98.31 114 ALA A C 1
ATOM 799 O O . ALA A 1 114 ? -26.682 -8.197 29.602 1.00 98.31 114 ALA A O 1
ATOM 800 N N . GLU A 1 115 ? -24.731 -9.232 29.200 1.00 98.50 115 GLU A N 1
ATOM 801 C CA . GLU A 1 115 ? -24.789 -10.105 30.375 1.00 98.50 115 GLU A CA 1
ATOM 802 C C . GLU A 1 115 ? -24.743 -9.299 31.680 1.00 98.50 115 GLU A C 1
ATOM 804 O O . GLU A 1 115 ? -25.593 -9.480 32.555 1.00 98.50 115 GLU A O 1
ATOM 809 N N . VAL A 1 116 ? -23.818 -8.339 31.786 1.00 98.56 116 VA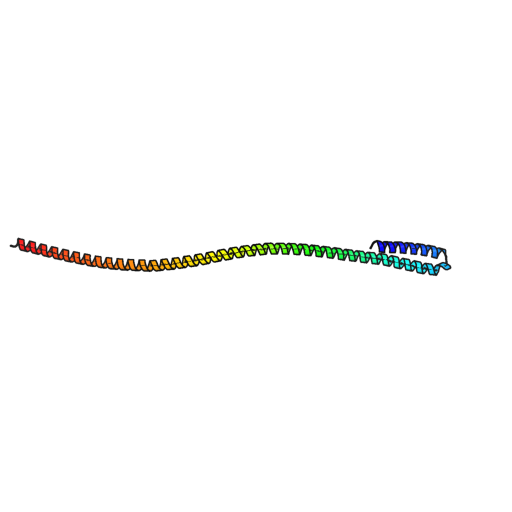L A N 1
ATOM 810 C CA . VAL A 1 116 ? -23.739 -7.422 32.934 1.00 98.56 116 VAL A CA 1
ATOM 811 C C . VAL A 1 116 ? -25.050 -6.655 33.110 1.00 98.56 116 VAL A C 1
ATOM 813 O O . VAL A 1 116 ? -25.562 -6.576 34.226 1.00 98.56 116 VAL A O 1
ATOM 816 N N . SER A 1 117 ? -25.638 -6.140 32.027 1.00 98.19 117 SER A N 1
ATOM 817 C CA . SER A 1 117 ? -26.928 -5.443 32.080 1.00 98.19 117 SER A CA 1
ATOM 818 C C . SER A 1 117 ? -28.047 -6.337 32.631 1.00 98.19 117 SER A C 1
ATOM 820 O O . SER A 1 117 ? -28.787 -5.918 33.524 1.00 98.19 117 SER A O 1
ATOM 822 N N . SER A 1 118 ? -28.124 -7.594 32.180 1.00 98.19 118 SER A N 1
ATOM 823 C CA . SER A 1 118 ? -29.081 -8.580 32.701 1.00 98.19 118 SER A CA 1
ATOM 824 C C . SER A 1 118 ? -28.859 -8.869 34.191 1.00 98.19 118 SER A C 1
ATOM 826 O O . SER A 1 118 ? -29.811 -8.891 34.976 1.00 98.19 118 SER A O 1
ATOM 828 N N . ASN A 1 119 ? -27.604 -9.032 34.611 1.00 98.38 119 ASN A N 1
ATOM 829 C CA . ASN A 1 119 ? -27.261 -9.267 36.013 1.00 98.38 119 ASN A CA 1
ATOM 830 C C . ASN A 1 119 ? -27.676 -8.088 36.905 1.00 98.38 119 ASN A C 1
ATOM 832 O O . ASN A 1 119 ? -28.198 -8.301 38.000 1.00 98.38 119 ASN A O 1
ATOM 836 N N . ILE A 1 120 ? -27.537 -6.849 36.423 1.00 98.25 120 ILE A N 1
ATOM 837 C CA . ILE A 1 120 ? -27.978 -5.649 37.148 1.00 98.25 120 ILE A CA 1
ATOM 838 C C . ILE A 1 120 ? -29.499 -5.609 37.336 1.00 98.25 120 ILE A C 1
ATOM 840 O O . ILE A 1 120 ? -29.960 -5.209 38.405 1.00 98.25 120 ILE A O 1
ATOM 844 N N . VAL A 1 121 ? -30.291 -6.090 36.371 1.00 98.31 121 VAL A N 1
ATOM 845 C CA . VAL A 1 121 ? -31.747 -6.241 36.561 1.00 98.31 121 VAL A CA 1
ATOM 846 C C . VAL A 1 121 ? -32.047 -7.212 37.709 1.00 98.31 121 VAL A C 1
ATOM 848 O O . VAL A 1 121 ? -32.921 -6.941 38.533 1.00 98.31 121 VAL A O 1
ATOM 851 N N . GLY A 1 122 ? -31.306 -8.319 37.801 1.00 98.12 122 GLY A N 1
ATOM 852 C CA . GLY A 1 122 ? -31.418 -9.270 38.910 1.00 98.12 122 GLY A CA 1
ATOM 853 C C . GLY A 1 122 ? -31.067 -8.648 40.264 1.00 98.12 122 GLY A C 1
ATOM 854 O O . GLY A 1 122 ? -31.831 -8.782 41.220 1.00 98.12 122 GLY A O 1
ATOM 855 N N . VAL A 1 123 ? -29.956 -7.909 40.331 1.00 98.50 123 VAL A N 1
ATOM 856 C CA . VAL A 1 123 ? -29.530 -7.184 41.541 1.00 98.50 123 VAL A CA 1
ATOM 857 C C . VAL A 1 123 ? -30.579 -6.155 41.973 1.00 98.50 123 VAL A C 1
ATOM 859 O O . VAL A 1 123 ? -30.903 -6.086 43.157 1.00 98.50 123 VAL A O 1
ATOM 862 N N . SER A 1 124 ? -31.156 -5.401 41.030 1.00 98.38 124 SER A N 1
ATOM 863 C CA . SER A 1 124 ? -32.208 -4.416 41.321 1.00 98.38 124 SER A CA 1
ATOM 864 C C . SER A 1 124 ? -33.428 -5.068 41.973 1.00 98.38 124 SER A C 1
ATOM 866 O O . SER A 1 124 ? -33.903 -4.593 43.001 1.00 98.38 124 SER A O 1
ATOM 868 N N . ARG A 1 125 ? -33.894 -6.201 41.431 1.00 98.19 125 ARG A N 1
ATOM 869 C CA . ARG A 1 125 ? -35.025 -6.952 42.004 1.00 98.19 125 ARG A CA 1
ATOM 870 C C . ARG A 1 125 ? -34.722 -7.469 43.408 1.00 98.19 125 ARG A C 1
ATOM 872 O O . ARG A 1 125 ? -35.545 -7.328 44.304 1.00 98.19 125 ARG A O 1
ATOM 879 N N . ALA A 1 126 ? -33.528 -8.021 43.625 1.00 98.12 126 ALA A N 1
ATOM 880 C CA . ALA A 1 126 ? -33.122 -8.501 44.946 1.00 98.12 126 ALA A CA 1
ATOM 881 C C . ALA A 1 126 ? -33.062 -7.365 45.986 1.00 98.12 126 ALA A C 1
ATOM 883 O O . ALA A 1 126 ? -33.430 -7.560 47.149 1.00 98.12 126 ALA A O 1
ATOM 884 N N . ALA A 1 127 ? -32.628 -6.170 45.575 1.00 98.38 127 ALA A N 1
ATOM 885 C CA . ALA A 1 127 ? -32.630 -4.983 46.424 1.00 98.38 127 ALA A CA 1
ATOM 886 C C . ALA A 1 127 ? -34.058 -4.514 46.762 1.00 98.38 127 ALA A C 1
ATOM 888 O O . ALA A 1 127 ? -34.330 -4.199 47.922 1.00 98.38 127 ALA A O 1
ATOM 889 N N . GLU A 1 128 ? -34.979 -4.521 45.791 1.00 98.38 128 GLU A N 1
ATOM 890 C CA . GLU A 1 128 ? -36.404 -4.222 46.008 1.00 98.38 128 GLU A CA 1
ATOM 891 C C . GLU A 1 128 ? -37.052 -5.204 46.996 1.00 98.38 128 GLU A C 1
ATOM 893 O O . GLU A 1 128 ? -37.688 -4.779 47.965 1.00 98.38 128 GLU A O 1
ATOM 898 N N . ASP A 1 129 ? -36.830 -6.509 46.814 1.00 98.25 129 ASP A N 1
ATOM 899 C CA . ASP A 1 129 ? -37.335 -7.548 47.718 1.00 98.25 129 ASP A CA 1
ATOM 900 C C . ASP A 1 129 ? -36.786 -7.383 49.139 1.00 98.25 129 ASP A C 1
ATOM 902 O O . ASP A 1 129 ? -37.536 -7.465 50.116 1.00 98.25 129 ASP A O 1
ATOM 906 N N . THR A 1 130 ? -35.490 -7.087 49.264 1.00 98.31 130 THR A N 1
ATOM 907 C CA . THR A 1 130 ? -34.854 -6.802 50.559 1.00 98.31 130 THR A CA 1
ATOM 908 C C . THR A 1 130 ? -35.485 -5.580 51.226 1.00 98.31 130 THR A C 1
ATOM 910 O O . THR A 1 130 ? -35.777 -5.614 52.423 1.00 98.31 130 THR A O 1
ATOM 913 N N . GLY A 1 131 ? -35.752 -4.515 50.461 1.00 98.19 131 GLY A N 1
ATOM 914 C CA . GLY A 1 131 ? -36.436 -3.318 50.952 1.00 98.19 131 GLY A CA 1
ATOM 915 C C . GLY A 1 131 ? -37.848 -3.612 51.464 1.00 98.19 131 GLY A C 1
ATOM 916 O O . GLY A 1 131 ? -38.230 -3.138 52.536 1.00 98.19 131 GLY A O 1
ATOM 917 N N . ARG A 1 132 ? -38.604 -4.456 50.751 1.00 98.19 132 ARG A N 1
ATOM 918 C CA . ARG A 1 132 ? -39.939 -4.893 51.179 1.00 98.19 132 ARG A CA 1
ATOM 919 C C . ARG A 1 132 ? -39.885 -5.697 52.480 1.00 98.19 132 ARG A C 1
ATOM 921 O O . ARG A 1 132 ? -40.617 -5.384 53.413 1.00 98.19 132 ARG A O 1
ATOM 928 N N . VAL A 1 133 ? -38.986 -6.679 52.577 1.00 98.12 133 VAL A N 1
ATOM 929 C CA . VAL A 1 133 ? -38.812 -7.495 53.794 1.00 98.12 133 VAL A CA 1
ATOM 930 C C . VAL A 1 133 ? -38.395 -6.633 54.990 1.00 98.12 133 VAL A C 1
ATOM 932 O O . VAL A 1 133 ? -38.899 -6.828 56.096 1.00 98.12 133 VAL A O 1
ATOM 935 N N . ALA A 1 134 ? -37.521 -5.646 54.782 1.00 98.31 134 ALA A N 1
ATOM 936 C CA . ALA A 1 134 ? -37.145 -4.701 55.828 1.00 98.31 134 ALA A CA 1
ATOM 937 C C . ALA A 1 134 ? -38.348 -3.871 56.316 1.00 98.31 134 ALA A C 1
ATOM 939 O O . ALA A 1 134 ? -38.507 -3.683 57.523 1.00 98.31 134 ALA A O 1
ATOM 940 N N . SER A 1 135 ? -39.225 -3.423 55.408 1.00 98.19 135 SER A N 1
ATOM 941 C CA . SER A 1 135 ? -40.475 -2.740 55.771 1.00 98.19 135 SER A CA 1
ATOM 942 C C . SER A 1 135 ? -41.397 -3.643 56.596 1.00 98.19 135 SER A C 1
ATOM 944 O O . SER A 1 135 ? -41.890 -3.222 57.643 1.00 98.19 135 SER A O 1
ATOM 946 N N . ASP A 1 136 ? -41.580 -4.898 56.173 1.00 98.00 136 ASP A N 1
ATOM 947 C CA . ASP A 1 136 ? -42.394 -5.883 56.897 1.00 98.00 136 ASP A CA 1
ATOM 948 C C . ASP A 1 136 ? -41.840 -6.125 58.317 1.00 98.00 136 ASP A C 1
ATOM 950 O O . ASP A 1 136 ? -42.595 -6.157 59.294 1.00 98.00 136 ASP A O 1
ATOM 954 N N . MET A 1 137 ? -40.511 -6.217 58.462 1.00 98.00 137 MET A N 1
ATOM 955 C CA . MET A 1 137 ? -39.841 -6.321 59.764 1.00 98.00 137 MET A CA 1
ATOM 956 C C . MET A 1 137 ? -40.086 -5.101 60.657 1.00 98.00 137 MET A C 1
ATOM 958 O O . MET A 1 137 ? -40.338 -5.268 61.852 1.00 98.00 137 MET A O 1
ATOM 962 N N . VAL A 1 138 ? -40.022 -3.883 60.109 1.00 98.19 138 VAL A N 1
ATOM 963 C CA . VAL A 1 138 ? -40.308 -2.652 60.866 1.00 98.19 138 VAL A CA 1
ATOM 964 C C . VAL A 1 138 ? -41.754 -2.654 61.367 1.00 98.19 138 VAL A C 1
ATOM 966 O O . VAL A 1 138 ? -41.993 -2.359 62.541 1.00 98.19 138 VAL A O 1
ATOM 969 N N . SER A 1 139 ? -42.713 -3.044 60.523 1.00 97.94 139 SER A N 1
ATOM 970 C CA . SER A 1 139 ? -44.117 -3.185 60.921 1.00 97.94 139 SER A CA 1
ATOM 971 C C . SER A 1 139 ? -44.300 -4.219 62.037 1.00 97.94 139 SER A C 1
ATOM 973 O O . SER A 1 139 ? -44.955 -3.925 63.040 1.00 97.94 139 SER A O 1
ATOM 975 N N . ALA A 1 140 ? -43.681 -5.397 61.915 1.00 98.00 140 ALA A N 1
ATOM 976 C CA . ALA A 1 140 ? -43.753 -6.450 62.928 1.00 98.00 140 ALA A CA 1
ATOM 977 C C . ALA A 1 140 ? -43.126 -6.023 64.269 1.00 98.00 140 ALA A C 1
ATOM 979 O O . ALA A 1 140 ? -43.701 -6.268 65.331 1.00 98.00 140 ALA A O 1
ATOM 980 N N . ALA A 1 141 ? -41.981 -5.334 64.237 1.00 98.12 141 ALA A N 1
ATOM 981 C CA . ALA A 1 141 ? -41.345 -4.783 65.432 1.00 98.12 141 ALA A CA 1
ATOM 982 C C . ALA A 1 141 ? -42.220 -3.714 66.113 1.00 98.12 141 ALA A C 1
ATOM 984 O O . ALA A 1 141 ? -42.317 -3.678 67.343 1.00 98.12 141 ALA A O 1
ATOM 985 N N . GLY A 1 142 ? -42.900 -2.872 65.325 1.00 97.88 142 GLY A N 1
ATOM 986 C CA . GLY A 1 142 ? -43.867 -1.895 65.826 1.00 97.88 142 GLY A CA 1
ATOM 987 C C . GLY A 1 142 ? -45.054 -2.545 66.544 1.00 97.88 142 GLY A C 1
ATOM 988 O O . GLY A 1 142 ? -45.433 -2.106 67.634 1.00 97.88 142 GLY A O 1
ATOM 989 N N . GLU A 1 143 ? -45.600 -3.623 65.979 1.00 97.69 143 GLU A N 1
ATOM 990 C CA . GLU A 1 143 ? -46.686 -4.391 66.596 1.00 97.69 143 GLU A CA 1
ATOM 991 C C . GLU A 1 143 ? -46.231 -5.088 67.889 1.00 97.69 143 GLU A C 1
ATOM 993 O O . GLU A 1 143 ? -46.890 -4.966 68.923 1.00 97.69 143 GLU A O 1
ATOM 998 N N . LEU A 1 144 ? -45.051 -5.721 67.886 1.00 97.88 144 LEU A N 1
ATOM 999 C CA . LEU A 1 144 ? -44.453 -6.320 69.088 1.00 97.88 144 LEU A CA 1
ATOM 1000 C C . LEU A 1 144 ? -44.268 -5.302 70.221 1.00 97.88 144 LEU A C 1
ATOM 1002 O O . LEU A 1 144 ? -44.539 -5.606 71.388 1.00 97.88 144 LEU A O 1
ATOM 1006 N N . ASN A 1 145 ? -43.845 -4.077 69.900 1.00 97.94 145 ASN A N 1
ATOM 1007 C CA . ASN A 1 145 ? -43.722 -3.003 70.883 1.00 97.94 145 ASN A CA 1
ATOM 1008 C C . ASN A 1 145 ? -45.092 -2.615 71.472 1.00 97.94 145 ASN A C 1
ATOM 1010 O O . ASN A 1 145 ? -45.230 -2.472 72.690 1.00 97.94 145 ASN A O 1
ATOM 1014 N N . ARG A 1 146 ? -46.132 -2.519 70.633 1.00 97.62 146 ARG A N 1
ATOM 1015 C CA . ARG A 1 146 ? -47.508 -2.221 71.068 1.00 97.62 146 ARG A CA 1
ATOM 1016 C C . ARG A 1 146 ? -48.076 -3.314 71.980 1.00 97.62 146 ARG A C 1
ATOM 1018 O O . ARG A 1 146 ? -48.686 -3.014 73.012 1.00 97.62 146 ARG A O 1
ATOM 1025 N N . GLN A 1 147 ? -47.841 -4.579 71.636 1.00 97.56 147 GLN A N 1
ATOM 1026 C CA . GLN A 1 147 ? -48.239 -5.728 72.453 1.00 97.56 147 GLN A CA 1
ATOM 1027 C C . GLN A 1 147 ? -47.502 -5.741 73.795 1.00 97.56 147 GLN A C 1
ATOM 1029 O O . GLN A 1 147 ? -48.126 -5.943 74.836 1.00 97.56 147 GLN A O 1
ATOM 1034 N N . SER A 1 148 ? -46.202 -5.436 73.792 1.00 97.94 148 SER A N 1
ATOM 1035 C CA . SER A 1 148 ? -45.388 -5.330 75.009 1.00 97.94 148 SER A CA 1
ATOM 1036 C C . SER A 1 148 ? -45.882 -4.218 75.942 1.00 97.94 148 SER A C 1
ATOM 1038 O O . SER A 1 148 ? -45.987 -4.427 77.152 1.00 97.94 148 SER A O 1
ATOM 1040 N N . GLN A 1 149 ? -46.252 -3.052 75.399 1.00 97.50 149 GLN A N 1
ATOM 1041 C CA . GLN A 1 149 ? -46.862 -1.958 76.167 1.00 97.50 149 GLN A CA 1
ATOM 1042 C C . GLN A 1 149 ? -48.215 -2.366 76.758 1.00 97.50 149 GLN A C 1
ATOM 1044 O O . GLN A 1 149 ? -48.456 -2.157 77.945 1.00 97.50 149 GLN A O 1
ATOM 1049 N N . THR A 1 150 ? -49.063 -3.024 75.965 1.00 97.44 150 THR A N 1
ATOM 1050 C CA . THR A 1 150 ? -50.364 -3.537 76.424 1.00 97.44 150 THR A CA 1
ATOM 1051 C C . THR A 1 150 ? -50.200 -4.548 77.560 1.00 97.44 150 THR A C 1
ATOM 1053 O O . THR A 1 150 ? -50.903 -4.470 78.570 1.00 97.44 150 THR A O 1
ATOM 1056 N N . LEU A 1 151 ? -49.256 -5.485 77.426 1.00 97.25 151 LEU A N 1
ATOM 1057 C CA . LEU A 1 151 ? -48.951 -6.469 78.462 1.00 97.25 151 LEU A CA 1
ATOM 1058 C C . LEU A 1 151 ? -48.460 -5.784 79.742 1.00 97.25 151 LEU A C 1
ATOM 1060 O O . LEU A 1 151 ? -48.933 -6.117 80.826 1.00 97.25 151 LEU A O 1
ATOM 1064 N N . ARG A 1 152 ? -47.576 -4.785 79.622 1.00 96.94 152 ARG A N 1
ATOM 1065 C CA . ARG A 1 152 ? -47.090 -3.993 80.758 1.00 96.94 152 ARG A CA 1
ATOM 1066 C C . ARG A 1 152 ? -48.238 -3.320 81.512 1.00 96.94 152 ARG A C 1
ATOM 1068 O O . ARG A 1 152 ? -48.288 -3.441 82.733 1.00 96.94 152 ARG A O 1
ATOM 1075 N N . THR A 1 153 ? -49.168 -2.673 80.807 1.00 97.19 153 THR A N 1
ATOM 1076 C CA . THR A 1 153 ? -50.352 -2.052 81.424 1.00 97.19 153 THR A CA 1
ATOM 1077 C C . THR A 1 153 ? -51.223 -3.089 82.131 1.00 97.19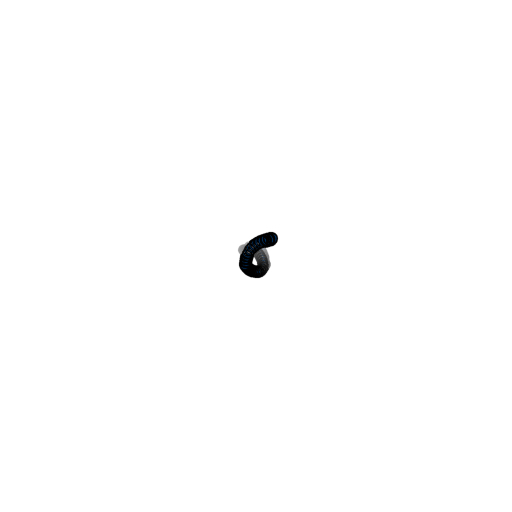 153 THR A C 1
ATOM 1079 O O . THR A 1 153 ? -51.552 -2.912 83.299 1.00 97.19 153 THR A O 1
ATOM 1082 N N . ARG A 1 154 ? -51.521 -4.227 81.488 1.00 96.62 154 ARG A N 1
ATOM 1083 C CA . ARG A 1 154 ? -52.319 -5.301 82.110 1.00 96.62 154 ARG A CA 1
ATOM 1084 C C . ARG A 1 154 ? -51.671 -5.869 83.373 1.00 96.62 154 ARG A C 1
ATOM 1086 O O . ARG A 1 154 ? -52.372 -6.152 84.341 1.00 96.62 154 ARG A O 1
ATOM 1093 N N . VAL A 1 155 ? -50.348 -6.037 83.374 1.00 96.94 155 VAL A N 1
ATOM 1094 C CA . VAL A 1 155 ? -49.598 -6.494 84.554 1.00 96.94 155 VAL A CA 1
ATOM 1095 C C . VAL A 1 155 ? -49.650 -5.449 85.672 1.00 96.94 155 VAL A C 1
ATOM 1097 O O . VAL A 1 155 ? -49.867 -5.815 86.826 1.00 96.94 155 VAL A O 1
ATOM 1100 N N . GLN A 1 156 ? -49.500 -4.159 85.353 1.00 95.19 156 GLN A N 1
ATOM 1101 C CA . GLN A 1 156 ? -49.634 -3.073 86.333 1.00 95.19 156 GLN A CA 1
ATOM 1102 C C . GLN A 1 156 ? -51.036 -3.038 86.956 1.00 95.19 156 GLN A C 1
ATOM 1104 O O . GLN A 1 156 ? -51.149 -2.994 88.181 1.00 95.19 156 GLN A O 1
ATOM 1109 N N . ASP A 1 157 ? -52.085 -3.141 86.138 1.00 95.00 157 ASP A N 1
ATOM 1110 C CA . ASP A 1 157 ? -53.474 -3.186 86.603 1.00 95.00 157 ASP A CA 1
ATOM 1111 C C . ASP A 1 157 ? -53.736 -4.402 87.499 1.00 95.00 157 ASP A C 1
ATOM 1113 O O . ASP A 1 157 ? -54.392 -4.291 88.535 1.00 95.00 157 ASP A O 1
ATOM 1117 N N . PHE A 1 158 ? -53.213 -5.572 87.120 1.00 95.12 158 PHE A N 1
ATOM 1118 C CA . PHE A 1 158 ? -53.336 -6.795 87.910 1.00 95.12 158 PHE A CA 1
ATOM 1119 C C . PHE A 1 158 ? -52.675 -6.647 89.286 1.00 95.12 158 PHE A C 1
ATOM 1121 O O . PHE A 1 158 ? -53.317 -6.913 90.301 1.00 95.12 158 PHE A O 1
ATOM 1128 N N . ILE A 1 159 ? -51.430 -6.159 89.339 1.00 94.75 159 ILE A N 1
ATOM 1129 C CA . ILE A 1 159 ? -50.725 -5.905 90.606 1.00 94.75 159 ILE A CA 1
ATOM 1130 C C . ILE A 1 159 ? -51.479 -4.871 91.456 1.00 94.75 159 ILE A C 1
ATOM 1132 O O . ILE A 1 159 ? -51.583 -5.042 92.671 1.00 94.75 159 ILE A O 1
ATOM 1136 N N . GLY A 1 160 ? -52.027 -3.821 90.836 1.00 93.38 160 GLY A N 1
ATOM 1137 C CA . GLY A 1 160 ? -52.838 -2.813 91.521 1.00 93.38 160 GLY A CA 1
ATOM 1138 C C . GLY A 1 160 ? -54.088 -3.405 92.176 1.00 93.38 160 GLY A C 1
ATOM 1139 O O . GLY A 1 160 ? -54.347 -3.138 93.346 1.00 93.38 160 GLY A O 1
ATOM 1140 N N . LYS A 1 161 ? -54.821 -4.266 91.457 1.00 91.94 161 LYS A N 1
ATOM 1141 C CA . LYS A 1 161 ? -56.004 -4.966 91.986 1.00 91.94 161 LYS A CA 1
ATOM 1142 C C . LYS A 1 161 ? -55.662 -5.926 93.123 1.00 91.94 161 LYS A C 1
ATOM 1144 O O . LYS A 1 161 ? -56.383 -5.952 94.110 1.00 91.94 161 LYS A O 1
ATOM 1149 N N . VAL A 1 162 ? -54.563 -6.677 93.009 1.00 91.88 162 VAL A N 1
ATOM 1150 C CA . VAL A 1 162 ? -54.115 -7.611 94.060 1.00 91.88 162 VAL A CA 1
ATOM 1151 C C . VAL A 1 162 ? -53.710 -6.877 95.341 1.00 91.88 162 VAL A C 1
ATOM 1153 O O . VAL A 1 162 ? -53.949 -7.392 96.420 1.00 91.88 162 VAL A O 1
ATOM 1156 N N . ARG A 1 163 ? -53.125 -5.674 95.249 1.00 81.75 163 ARG A N 1
ATOM 1157 C CA . ARG A 1 163 ? -52.764 -4.863 96.430 1.00 81.75 163 ARG A CA 1
ATOM 1158 C C . ARG A 1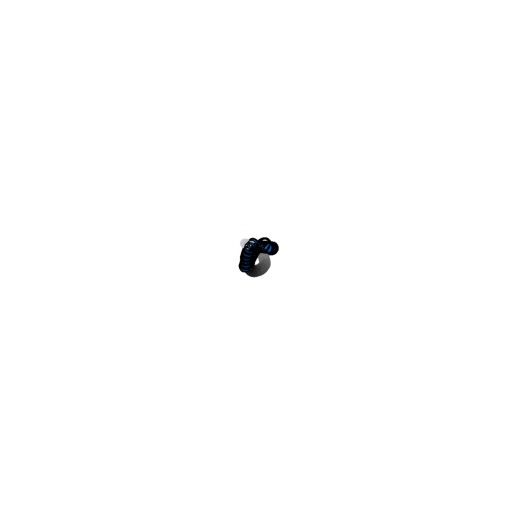 163 ? -53.949 -4.176 97.118 1.00 81.75 163 ARG A C 1
ATOM 1160 O O . ARG A 1 163 ? -53.784 -3.708 98.238 1.00 81.75 163 ARG A O 1
ATOM 1167 N N . ALA A 1 164 ? -55.080 -4.037 96.429 1.00 78.06 164 ALA A N 1
ATOM 1168 C CA . ALA A 1 164 ? -56.292 -3.411 96.959 1.00 78.06 164 ALA A CA 1
ATOM 1169 C C . ALA A 1 164 ? -57.270 -4.419 97.598 1.00 78.06 164 ALA A C 1
ATOM 1171 O O . ALA A 1 164 ? -58.273 -3.995 98.172 1.00 78.06 164 ALA A O 1
ATOM 1172 N N . ALA A 1 165 ? -56.990 -5.720 97.462 1.00 56.84 165 ALA A N 1
ATOM 1173 C CA . ALA A 1 165 ? -57.674 -6.825 98.130 1.00 56.84 165 ALA A CA 1
ATOM 1174 C C . ALA A 1 165 ? -56.926 -7.215 99.413 1.00 56.84 165 ALA A C 1
ATOM 1176 O O . ALA A 1 165 ? -57.614 -7.601 100.382 1.00 56.84 165 ALA A O 1
#

Sequence (165 aa):
MSLISEIAAQTNLLALNATIEAARAGELGKGFAVVASEVKHLAAQTAKATEEIAAQVAAVQNGTSDVASAISMISTTIGDINEISSSIASAVEEQNAATGEIARNVEEASRGTAEVSSNIVGVSRAAEDTGRVASDMVSAAGELNRQSQTLRTRVQDFIGKVRAA

Radius of gyration: 62.95 Å; chains: 1; bounding box: 110×28×176 Å